Protein 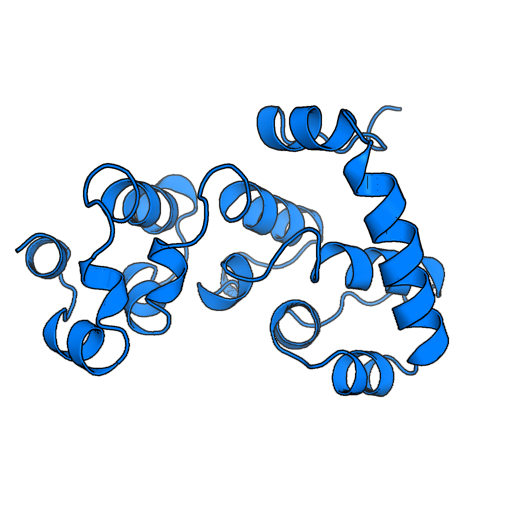AF-A0A7S2WVY7-F1 (afdb_monomer_lite)

Radius of gyration: 17.12 Å; chains: 1; bounding box: 43×33×47 Å

Organism: NCBI:txid1034831

Foldseek 3Di:
DVLVVVVADVVLCCVVPVVLVVDDCVQFVVVQLCCCCPVLNQVVSRVLCSVPVCLSVADVLQFQVLQSLVCVVVPDDSPLDGSQLSSAGCLLFQVLLVVVCVVVVPPDDDDSCLRGPDDLVVNCVVSVHDSVVSVVSSVVSVVVVVPDPQSVVCSVPVDHPVPDD

InterPro domains:
  IPR003690 Transcription termination factor, mitochondrial/chloroplastic [PF02536] (12-123)
  IPR003690 Transcription termination factor, mitochondrial/chloroplastic [SM00733] (11-43)
  IPR003690 Transcription termination factor, mitochondrial/chloroplastic [SM00733] (46-77)
  IPR038538 MTERF superfamily, mitochondrial/chloroplastic [G3DSA:1.25.70.10] (1-140)

pLDDT: mean 89.46, std 14.02, range [26.06, 98.5]

Secondary structure (DSSP, 8-state):
-HHHHTT--HHHHHHH-GGGGGS-IIIIIHHHHHIIIIIS--TTHHHHHHH-GGGGGS-IIIIIHHHHHHHHHTT--GGG--HHHHTS-IIIIIHHHHHHHHHTT--SPPPHHHHHTS-HHHHHHHTT--HHHHHHHHHHHHHHHTT-HHHHHHHHH---GGG--

Sequence (165 aa):
EYFLEKGMQPARMLETHPSAFTLSLEQNIQPTLEYLDEELRLPNAREEVQRNPAILGTNLEYNLRPTARYLLDKGYDLQDLRARHLSASLNARIRPRCEYMEKEGLAHAPTLGSLTTSSDVTFCKTHALNLSDFQEFCSSRGQQLKFSADFDRWVKTGRHPESAP

Structure (mmCIF, N/CA/C/O backbone):
data_AF-A0A7S2WVY7-F1
#
_entry.id   AF-A0A7S2WVY7-F1
#
loop_
_atom_site.group_PDB
_atom_site.id
_atom_site.type_symbol
_atom_site.label_atom_id
_atom_site.label_alt_id
_atom_site.label_comp_id
_atom_site.label_asym_id
_atom_site.label_entity_id
_atom_site.label_seq_id
_atom_site.pdbx_PDB_ins_code
_atom_site.Cartn_x
_atom_site.Cartn_y
_atom_site.Cartn_z
_atom_site.occupancy
_atom_site.B_iso_or_equiv
_atom_site.auth_seq_id
_atom_site.auth_comp_id
_atom_site.auth_asym_id
_atom_site.auth_atom_id
_atom_site.pdbx_PDB_model_num
ATOM 1 N N . GLU A 1 1 ? -14.341 -0.965 21.542 1.00 87.38 1 GLU A N 1
ATOM 2 C CA . GLU A 1 1 ? -15.711 -1.360 21.144 1.00 87.38 1 GLU A CA 1
ATOM 3 C C . GLU A 1 1 ? -15.857 -1.424 19.626 1.00 87.38 1 GLU A C 1
ATOM 5 O O . GLU A 1 1 ? -16.148 -2.502 19.132 1.00 87.38 1 GLU A O 1
ATOM 10 N N . TYR A 1 2 ? -15.483 -0.378 18.881 1.00 95.06 2 TYR A N 1
ATOM 11 C CA . TYR A 1 2 ? -15.557 -0.317 17.408 1.00 95.06 2 TYR A CA 1
ATOM 12 C C . TYR A 1 2 ? -15.205 -1.606 16.624 1.00 95.06 2 TYR A C 1
ATOM 14 O O . TYR A 1 2 ? -15.999 -2.085 15.821 1.00 95.06 2 TYR A O 1
ATOM 22 N N . PHE A 1 3 ? -14.037 -2.225 16.853 1.00 95.31 3 PHE A N 1
ATOM 23 C CA . PHE A 1 3 ? -13.671 -3.459 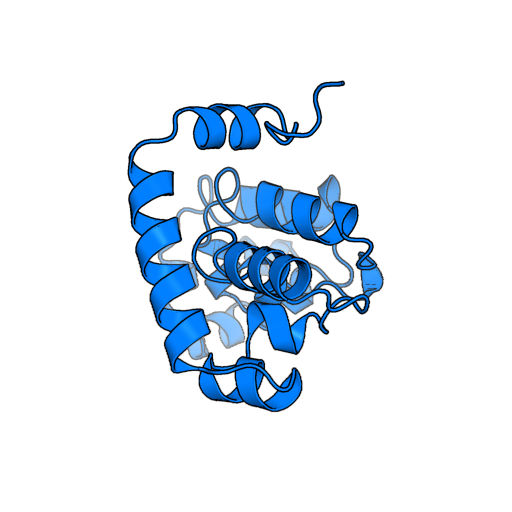16.135 1.00 95.31 3 PHE A CA 1
ATOM 24 C C . PHE A 1 3 ? -14.640 -4.626 16.398 1.00 95.31 3 PHE A C 1
ATOM 26 O O . PHE A 1 3 ? -14.913 -5.400 15.484 1.00 95.31 3 PHE A O 1
ATOM 33 N N . LEU A 1 4 ? -15.183 -4.744 17.616 1.00 95.44 4 LEU A N 1
ATOM 34 C CA . LEU A 1 4 ? -16.183 -5.769 17.942 1.00 95.44 4 LEU A CA 1
ATOM 35 C C . LEU A 1 4 ? -17.491 -5.511 17.191 1.00 95.44 4 LEU A C 1
ATOM 37 O O . LEU A 1 4 ? -18.064 -6.443 16.638 1.00 95.44 4 LEU A O 1
ATOM 41 N N . GLU A 1 5 ? -17.926 -4.251 17.115 1.00 96.31 5 GLU A N 1
ATOM 42 C CA . GLU A 1 5 ? -19.129 -3.845 16.369 1.00 96.31 5 GLU A CA 1
ATOM 43 C C . GLU A 1 5 ? -19.011 -4.162 14.874 1.00 96.31 5 GLU A C 1
ATOM 45 O O . GLU A 1 5 ? -19.985 -4.551 14.233 1.00 96.31 5 GLU A O 1
ATOM 50 N N . LYS A 1 6 ? -17.798 -4.064 14.317 1.00 94.75 6 LYS A N 1
ATOM 51 C CA . LYS A 1 6 ? -17.500 -4.469 12.935 1.00 94.75 6 LYS A CA 1
ATOM 52 C C . LYS A 1 6 ? -17.327 -5.988 12.763 1.00 94.75 6 LYS A C 1
ATOM 54 O O . LYS A 1 6 ? -17.049 -6.442 11.653 1.00 94.75 6 LYS A O 1
ATOM 59 N N . GLY A 1 7 ? -17.522 -6.787 13.814 1.00 94.50 7 GLY A N 1
ATOM 60 C CA . GLY A 1 7 ? -17.418 -8.250 13.772 1.00 94.50 7 GLY A CA 1
ATOM 61 C C . GLY A 1 7 ? -15.980 -8.776 13.735 1.00 94.50 7 GLY A C 1
ATOM 62 O O . GLY A 1 7 ? -15.741 -9.888 13.269 1.00 94.50 7 GLY A O 1
ATOM 63 N N . MET A 1 8 ? -15.008 -7.980 14.185 1.00 95.62 8 MET A N 1
ATOM 64 C CA . MET A 1 8 ? -13.589 -8.347 14.226 1.00 95.62 8 MET A CA 1
ATOM 65 C C . MET A 1 8 ? -13.179 -8.842 15.622 1.00 95.62 8 MET A C 1
ATOM 67 O O . MET A 1 8 ? -13.902 -8.667 16.602 1.00 95.62 8 MET A O 1
ATOM 71 N N . GLN A 1 9 ? -11.991 -9.447 15.725 1.00 94.38 9 GLN A N 1
ATOM 72 C CA . GLN A 1 9 ? -11.434 -10.002 16.964 1.00 94.38 9 GLN A CA 1
ATOM 73 C C . GLN A 1 9 ? -10.277 -9.134 17.505 1.00 94.38 9 GLN A C 1
ATOM 75 O O . GLN A 1 9 ? -9.103 -9.477 17.325 1.00 94.38 9 GLN A O 1
ATOM 80 N N . PRO A 1 10 ? -10.560 -8.011 18.196 1.00 93.56 10 PRO A N 1
ATOM 81 C CA . PRO A 1 10 ? -9.524 -7.078 18.634 1.00 93.56 10 PRO A CA 1
ATOM 82 C C . PRO A 1 10 ? -8.532 -7.662 19.644 1.00 93.56 10 PRO A C 1
ATOM 84 O O . PRO A 1 10 ? -7.391 -7.221 19.657 1.00 93.56 10 PRO A O 1
ATOM 87 N N . ALA A 1 11 ? -8.909 -8.662 20.450 1.00 94.06 11 ALA A N 1
ATOM 88 C CA . ALA A 1 11 ? -7.988 -9.291 21.405 1.00 94.06 11 ALA A CA 1
ATOM 89 C C . ALA A 1 11 ? -6.739 -9.865 20.707 1.00 94.06 11 ALA A C 1
ATOM 91 O O . ALA A 1 11 ? -5.612 -9.546 21.073 1.00 94.06 11 ALA A O 1
ATOM 92 N N . ARG A 1 12 ? -6.933 -10.609 19.611 1.00 90.06 12 ARG A N 1
ATOM 93 C CA . ARG A 1 12 ? -5.840 -11.182 18.811 1.00 90.06 12 ARG A CA 1
ATOM 94 C C . ARG A 1 12 ? -5.012 -10.112 18.090 1.00 90.06 12 ARG A C 1
ATOM 96 O O . ARG A 1 12 ? -3.798 -10.249 17.921 1.00 90.06 12 ARG A O 1
ATOM 103 N N . MET A 1 13 ? -5.664 -9.040 17.643 1.00 94.12 13 MET A N 1
ATOM 104 C CA . MET A 1 13 ? -4.962 -7.901 17.048 1.00 94.12 13 MET A CA 1
ATOM 105 C C . MET A 1 13 ? -4.083 -7.202 18.088 1.00 94.12 13 MET A C 1
ATOM 107 O O . MET A 1 13 ? -2.958 -6.841 17.769 1.00 94.12 13 MET A O 1
ATOM 111 N N . LEU A 1 14 ? -4.562 -7.050 19.324 1.00 93.31 14 LEU A N 1
ATOM 112 C CA . LEU A 1 14 ? -3.825 -6.404 20.410 1.00 93.31 14 LEU A CA 1
ATOM 113 C C . LEU A 1 14 ? -2.582 -7.210 20.811 1.00 93.31 14 LEU A C 1
ATOM 115 O O . LEU A 1 14 ? -1.537 -6.621 21.068 1.00 93.31 14 LEU A O 1
ATOM 119 N N . GLU A 1 15 ? -2.672 -8.542 20.801 1.00 93.12 15 GLU A N 1
ATOM 120 C CA . GLU A 1 15 ? -1.540 -9.438 21.076 1.00 93.12 15 GLU A CA 1
ATOM 121 C C . GLU A 1 15 ? -0.421 -9.330 20.031 1.00 93.12 15 GLU A C 1
ATOM 123 O O . GLU A 1 15 ? 0.758 -9.401 20.368 1.00 93.12 15 GLU A O 1
ATOM 128 N N . THR A 1 16 ? -0.780 -9.173 18.754 1.00 91.75 16 THR A N 1
ATOM 129 C CA . THR A 1 16 ? 0.188 -9.214 17.642 1.00 91.75 16 THR A CA 1
ATOM 130 C C . THR A 1 16 ? 0.639 -7.831 17.178 1.00 91.75 16 THR A C 1
ATOM 132 O O . THR A 1 16 ? 1.759 -7.678 16.697 1.00 91.75 16 THR A O 1
ATOM 135 N N . HIS A 1 17 ? -0.226 -6.825 17.305 1.00 93.50 17 HIS A N 1
ATOM 136 C CA . HIS A 1 17 ? -0.040 -5.468 16.795 1.00 93.50 17 HIS A CA 1
ATOM 137 C C . HIS A 1 17 ? -0.651 -4.436 17.760 1.00 93.50 17 HIS A C 1
ATOM 139 O O . HIS A 1 17 ? -1.587 -3.719 17.393 1.00 93.50 17 HIS A O 1
ATOM 145 N N . PRO A 1 18 ? -0.130 -4.308 18.994 1.00 94.25 18 PRO A N 1
ATOM 146 C CA . PRO A 1 18 ? -0.693 -3.391 19.984 1.00 94.25 18 PRO A CA 1
ATOM 147 C C . PRO A 1 18 ? -0.695 -1.929 19.514 1.00 94.25 18 PRO A C 1
ATOM 149 O O . PRO A 1 18 ? -1.606 -1.173 19.844 1.00 94.25 18 PRO A O 1
ATOM 152 N N . SER A 1 19 ? 0.266 -1.537 18.672 1.00 94.25 19 SER A N 1
ATOM 153 C CA . SER A 1 19 ? 0.336 -0.197 18.078 1.00 94.25 19 SER A CA 1
ATOM 154 C C . SER A 1 19 ? -0.850 0.145 17.170 1.00 94.25 19 SER A C 1
ATOM 156 O O . SER A 1 19 ? -1.149 1.320 16.987 1.00 94.25 19 SER A O 1
ATOM 158 N N . ALA A 1 20 ? -1.583 -0.837 16.637 1.00 93.56 20 ALA A N 1
ATOM 159 C CA . ALA A 1 20 ? -2.795 -0.561 15.863 1.00 93.56 20 ALA A CA 1
ATOM 160 C C . ALA A 1 20 ? -3.894 0.102 16.718 1.00 93.56 20 ALA A C 1
ATOM 162 O O . ALA A 1 20 ? -4.734 0.823 16.185 1.00 93.56 20 ALA A O 1
ATOM 163 N N . PHE A 1 21 ? -3.864 -0.099 18.041 1.00 94.75 21 PHE A N 1
ATOM 164 C CA . PHE A 1 21 ? -4.827 0.469 18.991 1.00 94.75 21 PHE A CA 1
ATOM 165 C C . PHE A 1 21 ? -4.437 1.860 19.497 1.00 94.75 21 PHE A C 1
ATOM 167 O O . PHE A 1 21 ? -5.230 2.497 20.183 1.00 94.75 21 PHE A O 1
ATOM 174 N N . THR A 1 22 ? -3.241 2.347 19.157 1.00 95.94 22 THR A N 1
ATOM 175 C CA . THR A 1 22 ? -2.832 3.730 19.446 1.00 95.94 22 THR A CA 1
ATOM 176 C C . THR A 1 22 ? -3.167 4.683 18.299 1.00 95.94 22 THR A C 1
ATOM 178 O O . THR A 1 22 ? -2.914 5.880 18.405 1.00 95.94 22 THR A O 1
ATOM 181 N N . LEU A 1 23 ? -3.678 4.160 17.181 1.00 96.81 23 LEU A N 1
ATOM 182 C CA . LEU A 1 23 ? -4.080 4.948 16.020 1.00 96.81 23 LEU A CA 1
ATOM 183 C C . LEU A 1 23 ? -5.405 5.668 16.281 1.00 96.81 23 LEU A C 1
ATOM 185 O O . LEU A 1 23 ? -6.252 5.194 17.037 1.00 96.81 23 LEU A O 1
ATOM 189 N N . SER A 1 24 ? -5.601 6.804 15.613 1.00 97.75 24 SER A N 1
ATOM 190 C CA . SER A 1 24 ? -6.849 7.555 15.714 1.00 97.75 24 SER A CA 1
ATOM 191 C C . SER A 1 24 ? -7.995 6.780 15.069 1.00 97.75 24 SER A C 1
ATOM 193 O O . SER A 1 24 ? -7.896 6.335 13.922 1.00 97.75 24 SER A O 1
ATOM 195 N N . LEU A 1 25 ? -9.109 6.646 15.792 1.00 96.81 25 LEU A N 1
ATOM 196 C CA . LEU A 1 25 ? -10.307 6.012 15.254 1.00 96.81 25 LEU A CA 1
ATOM 197 C C . LEU A 1 25 ? -10.814 6.767 14.018 1.00 96.81 25 LEU A C 1
ATOM 199 O O . LEU A 1 25 ? -10.991 6.164 12.964 1.00 96.81 25 LEU A O 1
ATOM 203 N N . GLU A 1 26 ? -10.963 8.084 14.143 1.00 97.50 26 GLU A N 1
ATOM 204 C CA . GLU A 1 26 ? -11.565 8.956 13.128 1.00 97.50 26 GLU A CA 1
ATOM 205 C C . GLU A 1 26 ? -10.624 9.264 11.959 1.00 97.50 26 GLU A C 1
ATOM 207 O O . GLU A 1 26 ? -11.084 9.475 10.843 1.00 97.50 26 GLU A O 1
ATOM 212 N N . GLN A 1 27 ? -9.306 9.297 12.191 1.00 95.19 27 GLN A N 1
ATOM 213 C CA . GLN A 1 27 ? -8.338 9.675 11.150 1.00 95.19 27 GLN A CA 1
ATOM 214 C C . GLN A 1 27 ? -7.664 8.478 10.474 1.00 95.19 27 GLN A C 1
ATOM 216 O O . GLN A 1 27 ? -7.135 8.623 9.374 1.00 95.19 27 GLN A O 1
ATOM 221 N N . ASN A 1 28 ? -7.643 7.308 11.119 1.00 97.50 28 ASN A N 1
ATOM 222 C CA . ASN A 1 28 ? -6.934 6.136 10.610 1.00 97.50 28 ASN A CA 1
ATOM 223 C C . ASN A 1 28 ? -7.858 4.928 10.472 1.00 97.50 28 ASN A C 1
ATOM 225 O O . ASN A 1 28 ? -8.041 4.421 9.366 1.00 97.50 28 ASN A O 1
ATOM 229 N N . ILE A 1 29 ? -8.430 4.456 11.583 1.00 97.62 29 ILE A N 1
ATOM 230 C CA . ILE A 1 29 ? -9.066 3.133 11.640 1.00 97.62 29 ILE A CA 1
ATOM 231 C C . ILE A 1 29 ? -10.348 3.094 10.809 1.00 97.62 29 ILE A C 1
ATOM 233 O O . ILE A 1 29 ? -10.471 2.250 9.920 1.00 97.62 29 ILE A O 1
ATOM 237 N N . GLN A 1 30 ? -11.288 3.997 11.091 1.00 98.00 30 GLN A N 1
ATOM 238 C CA . GLN A 1 30 ? -12.589 4.023 10.431 1.00 98.00 30 GLN A CA 1
ATOM 239 C C . GLN A 1 30 ? -12.465 4.330 8.929 1.00 98.00 30 GLN A C 1
ATOM 241 O O . GLN A 1 30 ? -12.937 3.501 8.149 1.00 98.00 30 GLN A O 1
ATOM 246 N N . PRO A 1 31 ? -11.754 5.392 8.490 1.00 98.06 31 PRO A N 1
ATOM 247 C CA . PRO A 1 31 ? -11.605 5.674 7.061 1.00 98.06 31 PRO A CA 1
ATOM 248 C C . PRO A 1 31 ? -10.930 4.537 6.285 1.00 98.06 31 PRO A C 1
ATOM 250 O O . PRO A 1 31 ? -11.302 4.244 5.152 1.00 98.06 31 PRO A O 1
ATOM 253 N N . THR A 1 32 ? -9.942 3.862 6.887 1.00 98.38 32 THR A N 1
ATOM 254 C CA . THR A 1 32 ? -9.274 2.727 6.232 1.00 98.38 32 THR A CA 1
ATOM 255 C C . THR A 1 32 ? -10.223 1.543 6.075 1.00 98.38 32 THR A C 1
ATOM 257 O O . THR A 1 32 ? -10.228 0.906 5.025 1.00 98.38 32 THR A O 1
ATOM 260 N N . LEU A 1 33 ? -11.031 1.235 7.093 1.00 98.00 33 LEU A N 1
ATOM 261 C CA . LEU A 1 33 ? -11.998 0.140 7.011 1.00 98.00 33 LEU A CA 1
ATOM 262 C C . LEU A 1 33 ? -13.121 0.433 6.015 1.00 98.00 33 LEU A C 1
ATOM 264 O O . LEU A 1 33 ? -13.434 -0.444 5.217 1.00 98.00 33 LEU A O 1
ATOM 268 N N . GLU A 1 34 ? -13.674 1.646 6.020 1.00 98.19 34 GLU A N 1
ATOM 269 C CA . GLU A 1 34 ? -14.688 2.081 5.048 1.00 98.19 34 GLU A CA 1
ATOM 270 C C . GLU A 1 34 ? -14.149 1.996 3.617 1.00 98.19 34 GLU A C 1
ATOM 272 O O . GLU A 1 34 ? -14.782 1.399 2.745 1.00 98.19 34 GLU A O 1
ATOM 277 N N . TYR A 1 35 ? -12.924 2.476 3.386 1.00 98.50 35 TYR A N 1
ATOM 278 C CA . TYR A 1 35 ? -12.286 2.349 2.082 1.00 98.50 35 TYR A CA 1
ATOM 279 C C . TYR A 1 35 ? -12.135 0.886 1.645 1.00 98.50 35 TYR A C 1
ATOM 281 O O . TYR A 1 35 ? -12.475 0.542 0.514 1.00 98.50 35 TYR A O 1
ATOM 289 N N . LEU A 1 36 ? -11.611 0.011 2.509 1.00 98.44 36 LEU A N 1
ATOM 290 C CA . LEU A 1 36 ? -11.361 -1.384 2.139 1.00 98.44 36 LEU A CA 1
ATOM 291 C C . LEU A 1 36 ? -12.659 -2.177 1.934 1.00 98.44 36 LEU A C 1
ATOM 293 O O . LEU A 1 36 ? -12.710 -2.991 1.016 1.00 98.44 36 LEU A O 1
ATOM 297 N N . ASP A 1 37 ? -13.678 -1.957 2.766 1.00 97.00 37 ASP A N 1
ATOM 298 C CA . ASP A 1 37 ? -14.925 -2.738 2.777 1.00 97.00 37 ASP A CA 1
ATOM 299 C C . ASP A 1 37 ? -15.941 -2.213 1.747 1.00 97.00 37 ASP A C 1
ATOM 301 O O . ASP A 1 37 ? -16.538 -2.986 0.997 1.00 97.00 37 ASP A O 1
ATOM 305 N N . GLU A 1 38 ? -16.109 -0.893 1.648 1.00 96.81 38 GLU A N 1
ATOM 306 C CA . GLU A 1 38 ? -17.216 -0.284 0.899 1.00 96.81 38 GLU A CA 1
ATOM 307 C C . GLU A 1 38 ? -16.781 0.259 -0.465 1.00 96.81 38 GLU A C 1
ATOM 309 O O . GLU A 1 38 ? -17.454 0.016 -1.475 1.00 96.81 38 GLU A O 1
ATOM 314 N N . GLU A 1 39 ? -15.652 0.972 -0.506 1.00 97.50 39 GLU A N 1
ATOM 315 C CA . GLU A 1 39 ? -15.182 1.648 -1.719 1.00 97.50 39 GLU A CA 1
ATOM 316 C C . GLU A 1 39 ? -14.381 0.718 -2.635 1.00 97.50 39 GLU A C 1
ATOM 318 O O . GLU A 1 39 ? -14.723 0.544 -3.805 1.00 97.50 39 GLU A O 1
ATOM 323 N N . LEU A 1 40 ? -13.314 0.108 -2.111 1.00 97.88 40 LEU A N 1
ATOM 324 C CA . LEU A 1 40 ? -12.483 -0.850 -2.839 1.00 97.88 40 LEU A CA 1
ATOM 325 C C . LEU A 1 40 ? -13.158 -2.219 -2.932 1.00 97.88 40 LEU A C 1
ATOM 327 O O . LEU A 1 40 ? -12.915 -2.948 -3.892 1.00 97.88 40 LEU A O 1
ATOM 331 N N . ARG A 1 41 ? -13.993 -2.564 -1.940 1.00 97.94 41 ARG A N 1
ATOM 332 C CA . ARG A 1 41 ? -14.632 -3.882 -1.795 1.00 97.94 41 ARG A CA 1
ATOM 333 C C . ARG A 1 41 ? -13.614 -5.017 -1.841 1.00 97.94 41 ARG A C 1
ATOM 335 O O . ARG A 1 41 ? -13.779 -6.002 -2.564 1.00 97.94 41 ARG A O 1
ATOM 342 N N . LEU A 1 42 ? -12.533 -4.855 -1.081 1.00 98.38 42 LEU A N 1
ATOM 343 C CA . LEU A 1 42 ? -11.494 -5.863 -0.949 1.00 98.38 42 LEU A CA 1
ATOM 344 C C . LEU A 1 42 ? -12.116 -7.155 -0.384 1.00 98.38 42 LEU A C 1
ATOM 346 O O . LEU A 1 42 ? -12.749 -7.114 0.675 1.00 98.38 42 LEU A O 1
ATOM 350 N N . PRO A 1 43 ? -11.928 -8.316 -1.032 1.00 97.44 43 PRO A N 1
ATOM 351 C CA . PRO A 1 43 ? -12.476 -9.567 -0.527 1.00 97.44 43 PRO A CA 1
ATOM 352 C C . PRO A 1 43 ? -11.963 -9.883 0.876 1.00 97.44 43 PRO A C 1
ATOM 354 O O . PRO A 1 43 ? -10.754 -9.898 1.116 1.00 97.44 43 PRO A O 1
ATOM 357 N N . ASN A 1 44 ? -12.884 -10.192 1.792 1.00 96.31 44 ASN A N 1
ATOM 358 C CA . ASN A 1 44 ? -12.573 -10.466 3.197 1.00 96.31 44 ASN A CA 1
ATOM 359 C C . ASN A 1 44 ? -11.794 -9.310 3.862 1.00 96.31 44 ASN A C 1
ATOM 361 O O . ASN A 1 44 ? -10.831 -9.543 4.596 1.00 96.31 44 ASN A O 1
ATOM 365 N N . ALA A 1 45 ? -12.162 -8.053 3.567 1.00 97.44 45 ALA A N 1
ATOM 366 C CA . ALA A 1 45 ? -11.453 -6.855 4.028 1.00 97.44 45 ALA A CA 1
ATOM 367 C C . ALA A 1 45 ? -11.156 -6.875 5.537 1.00 97.44 45 ALA A C 1
ATOM 369 O O . ALA A 1 45 ? -10.044 -6.572 5.971 1.00 97.44 45 ALA A O 1
ATOM 370 N N . ARG A 1 46 ? -12.132 -7.285 6.349 1.00 96.56 46 ARG A N 1
ATOM 371 C CA . ARG A 1 46 ? -12.021 -7.314 7.814 1.00 96.56 46 ARG A CA 1
ATOM 372 C C . ARG A 1 46 ? -11.072 -8.408 8.293 1.00 96.56 46 ARG A C 1
ATOM 374 O O . ARG A 1 46 ? -10.304 -8.197 9.234 1.00 96.56 46 ARG A O 1
ATOM 381 N N . GLU A 1 47 ? -11.090 -9.577 7.666 1.00 96.94 47 GLU A N 1
ATOM 382 C CA . GLU A 1 47 ? -10.131 -10.651 7.921 1.00 96.94 47 GLU A CA 1
ATOM 383 C C . GLU A 1 47 ? -8.721 -10.239 7.487 1.00 96.94 47 GLU A C 1
ATOM 385 O O . GLU A 1 47 ? -7.753 -10.512 8.194 1.00 96.94 47 GLU A O 1
ATOM 390 N N . GLU A 1 48 ? -8.595 -9.545 6.357 1.00 97.00 48 GLU A N 1
ATOM 391 C CA . GLU A 1 48 ? -7.322 -9.029 5.854 1.00 97.00 48 GLU A CA 1
ATOM 392 C C . GLU A 1 48 ? -6.711 -7.978 6.787 1.00 97.00 48 GLU A C 1
ATOM 394 O O . GLU A 1 48 ? -5.514 -8.043 7.079 1.00 97.00 48 GLU A O 1
ATOM 399 N N . VAL A 1 49 ? -7.522 -7.071 7.339 1.00 97.44 49 VAL A N 1
ATOM 400 C CA . VAL A 1 49 ? -7.075 -6.127 8.376 1.00 97.44 49 VAL A CA 1
ATOM 401 C C . VAL A 1 49 ? -6.630 -6.867 9.637 1.00 97.44 49 VAL A C 1
ATOM 403 O O . VAL A 1 49 ? -5.612 -6.512 10.220 1.00 97.44 49 VAL A O 1
ATOM 406 N N . GLN A 1 50 ? -7.324 -7.931 10.050 1.00 96.12 50 GLN A N 1
ATOM 407 C CA . GLN A 1 50 ? -6.902 -8.733 11.208 1.00 96.12 50 GLN A CA 1
ATOM 408 C C . GLN A 1 50 ? -5.593 -9.494 10.958 1.00 96.12 50 GLN A C 1
ATOM 410 O O . GLN A 1 50 ? -4.803 -9.671 11.885 1.00 96.12 50 GLN A O 1
ATOM 415 N N . ARG A 1 51 ? -5.342 -9.940 9.719 1.00 94.94 51 ARG A N 1
ATOM 416 C CA . ARG A 1 51 ? -4.078 -10.589 9.323 1.00 94.94 51 ARG A CA 1
ATOM 417 C C . ARG A 1 51 ? -2.920 -9.601 9.205 1.00 94.94 51 ARG A C 1
ATOM 419 O O . ARG A 1 51 ? -1.781 -9.991 9.448 1.00 94.94 51 ARG A O 1
ATOM 426 N N . ASN A 1 52 ? -3.197 -8.355 8.825 1.00 94.81 52 ASN A N 1
ATOM 427 C CA . ASN A 1 52 ? -2.199 -7.297 8.690 1.00 94.81 52 ASN A CA 1
ATOM 428 C C . ASN A 1 52 ? -2.691 -5.960 9.285 1.00 94.81 52 ASN A C 1
ATOM 430 O O . ASN A 1 52 ? -2.961 -5.022 8.528 1.00 94.81 52 ASN A O 1
ATOM 434 N N . PRO A 1 53 ? -2.766 -5.819 10.625 1.00 96.19 53 PRO A N 1
ATOM 435 C CA . PRO A 1 53 ? -3.260 -4.596 11.266 1.00 96.19 53 PRO A CA 1
ATOM 436 C C . PRO A 1 53 ? -2.444 -3.340 10.938 1.00 96.19 53 PRO A C 1
ATOM 438 O O . PRO A 1 53 ? -2.959 -2.229 11.035 1.00 96.19 53 PRO A O 1
ATOM 441 N N . ALA A 1 54 ? -1.192 -3.497 10.491 1.00 93.38 54 ALA A N 1
ATOM 442 C CA . ALA A 1 54 ? -0.341 -2.391 10.054 1.00 93.38 54 ALA A CA 1
ATOM 443 C C . ALA A 1 54 ? -0.944 -1.571 8.895 1.00 93.38 54 ALA A C 1
ATOM 445 O O . ALA A 1 54 ? -0.589 -0.402 8.724 1.00 93.38 54 ALA A O 1
ATOM 446 N N . ILE A 1 55 ? -1.888 -2.135 8.127 1.00 97.25 55 ILE A N 1
ATOM 447 C CA . ILE A 1 55 ? -2.603 -1.384 7.088 1.00 97.25 55 ILE A CA 1
ATOM 448 C C . ILE A 1 55 ? -3.342 -0.163 7.648 1.00 97.25 55 ILE A C 1
ATOM 450 O O . ILE A 1 55 ? -3.396 0.858 6.974 1.00 97.25 55 ILE A O 1
ATOM 454 N N . LEU A 1 56 ? -3.820 -0.224 8.895 1.00 97.50 56 LEU A N 1
ATOM 455 C CA . LEU A 1 56 ? -4.543 0.874 9.545 1.00 97.50 56 LEU A CA 1
ATOM 456 C C . LEU A 1 56 ? -3.660 2.109 9.766 1.00 97.50 56 LEU A C 1
ATOM 458 O O . LEU A 1 56 ? -4.159 3.226 9.807 1.00 97.50 56 LEU A O 1
ATOM 462 N N . GLY A 1 57 ? -2.344 1.921 9.898 1.00 95.94 57 GLY A N 1
ATOM 463 C CA . GLY A 1 57 ? -1.377 3.018 9.992 1.00 95.94 57 GLY A CA 1
ATOM 464 C C . GLY A 1 57 ? -0.870 3.501 8.631 1.00 95.94 57 GLY A C 1
ATOM 465 O O . GLY A 1 57 ? -0.077 4.439 8.567 1.00 95.94 57 GLY A O 1
ATOM 466 N N . THR A 1 58 ? -1.281 2.856 7.535 1.00 95.75 58 THR A N 1
ATOM 467 C CA . THR A 1 58 ? -0.856 3.233 6.186 1.00 95.75 58 THR A CA 1
ATOM 468 C C . THR A 1 58 ? -1.683 4.419 5.703 1.00 95.75 58 THR A C 1
ATOM 470 O O . THR A 1 58 ? -2.900 4.438 5.848 1.00 95.75 58 THR A O 1
ATOM 473 N N . ASN A 1 59 ? -1.031 5.417 5.104 1.00 94.69 59 ASN A N 1
ATOM 474 C CA . ASN A 1 59 ? -1.737 6.601 4.631 1.00 94.69 59 ASN A CA 1
ATOM 475 C C . ASN A 1 59 ? -2.736 6.243 3.515 1.00 94.69 59 ASN A C 1
ATOM 477 O O . ASN A 1 59 ? -2.346 5.713 2.469 1.00 94.69 59 ASN A O 1
ATOM 481 N N . LEU A 1 60 ? -4.010 6.559 3.746 1.00 94.69 60 LEU A N 1
ATOM 482 C CA . LEU A 1 60 ? -5.107 6.234 2.842 1.00 94.69 60 LEU A CA 1
ATOM 483 C C . LEU A 1 60 ? -4.950 6.910 1.472 1.00 94.69 60 LEU A C 1
ATOM 485 O O . LEU A 1 60 ? -4.933 6.233 0.443 1.00 94.69 60 LEU A O 1
ATOM 489 N N . GLU A 1 61 ? -4.764 8.228 1.471 1.00 90.25 61 GLU A N 1
ATOM 490 C CA . GLU A 1 61 ? -4.747 9.053 0.258 1.00 90.25 61 GLU A CA 1
ATOM 491 C C . GLU A 1 61 ? -3.414 8.984 -0.490 1.00 90.25 61 GLU A C 1
ATOM 493 O O . GLU A 1 61 ? -3.387 8.988 -1.716 1.00 90.25 61 GLU A O 1
ATOM 498 N N . TYR A 1 62 ? -2.297 8.869 0.230 1.00 87.12 62 TYR A N 1
ATOM 499 C CA . TYR A 1 62 ? -0.958 8.897 -0.365 1.00 87.12 62 TYR A CA 1
ATOM 500 C C . TYR A 1 62 ? -0.356 7.510 -0.615 1.00 87.12 62 TYR A C 1
ATOM 502 O O . TYR A 1 62 ? 0.667 7.420 -1.297 1.00 87.12 62 TYR A O 1
ATOM 510 N N . ASN A 1 63 ? -0.950 6.428 -0.092 1.00 93.12 63 ASN A N 1
ATOM 511 C CA . ASN A 1 63 ? -0.451 5.072 -0.345 1.00 93.12 63 ASN A CA 1
ATOM 512 C C . ASN A 1 63 ? -1.544 4.052 -0.674 1.00 93.12 63 ASN A C 1
ATOM 514 O O . ASN A 1 63 ? -1.439 3.428 -1.726 1.00 93.12 63 ASN A O 1
ATOM 518 N N . LEU A 1 64 ? -2.587 3.873 0.143 1.00 96.44 64 LEU A N 1
ATOM 519 C CA . LEU A 1 64 ? -3.566 2.795 -0.087 1.00 96.44 64 LEU A CA 1
ATOM 520 C C . LEU A 1 64 ? -4.346 2.960 -1.398 1.00 96.44 64 LEU A C 1
ATOM 522 O O . LEU A 1 64 ? -4.251 2.085 -2.264 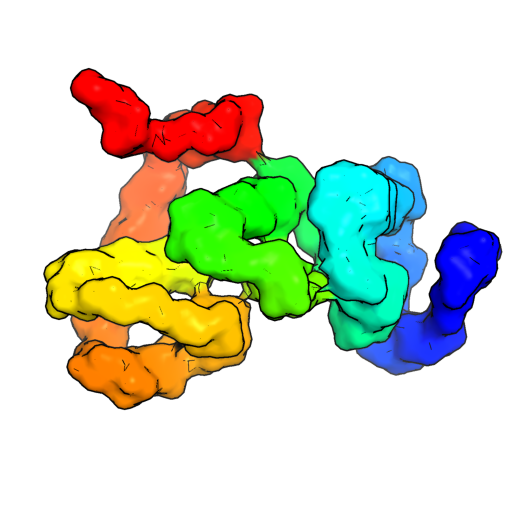1.00 96.44 64 LEU A O 1
ATOM 526 N N . ARG A 1 65 ? -5.058 4.084 -1.577 1.00 95.44 65 ARG A N 1
ATOM 527 C CA . ARG A 1 65 ? -5.827 4.349 -2.808 1.00 95.44 65 ARG A CA 1
ATOM 528 C C . ARG A 1 65 ? -4.941 4.339 -4.053 1.00 95.44 65 ARG A C 1
ATOM 530 O O . ARG A 1 65 ? -5.288 3.643 -5.012 1.00 95.44 65 ARG A O 1
ATOM 537 N N . PRO A 1 66 ? -3.784 5.031 -4.060 1.00 93.19 66 PRO A N 1
ATOM 538 C CA . PRO A 1 66 ? -2.930 5.033 -5.235 1.00 93.19 66 PRO A CA 1
ATOM 539 C C . PRO A 1 66 ? -2.334 3.648 -5.533 1.00 93.19 66 PRO A C 1
ATOM 541 O O . PRO A 1 66 ? -2.217 3.279 -6.699 1.00 93.19 66 PRO A O 1
ATOM 544 N N . THR A 1 67 ? -2.010 2.846 -4.511 1.00 95.38 67 THR A N 1
ATOM 545 C CA . THR A 1 67 ? -1.487 1.481 -4.707 1.00 95.38 67 THR A CA 1
ATOM 546 C C . THR A 1 67 ? -2.533 0.557 -5.309 1.00 95.38 67 THR A C 1
ATOM 548 O O . THR A 1 67 ? -2.232 -0.137 -6.279 1.00 95.38 67 THR A O 1
ATOM 551 N N . ALA A 1 68 ? -3.756 0.559 -4.772 1.00 97.19 68 ALA A N 1
ATOM 552 C CA . ALA A 1 68 ? -4.844 -0.254 -5.306 1.00 97.19 68 ALA A CA 1
ATOM 553 C C . ALA A 1 68 ? -5.099 0.087 -6.777 1.00 97.19 68 ALA A C 1
ATOM 555 O O . ALA A 1 68 ? -5.079 -0.801 -7.624 1.00 97.19 68 ALA A O 1
ATOM 556 N N . ARG A 1 69 ? -5.230 1.381 -7.093 1.00 95.19 69 ARG A N 1
ATOM 557 C CA . ARG A 1 69 ? -5.417 1.843 -8.471 1.00 95.19 69 ARG A CA 1
ATOM 558 C C . ARG A 1 69 ? -4.276 1.412 -9.386 1.00 95.19 69 ARG A C 1
ATOM 560 O O . ARG A 1 69 ? -4.535 0.834 -10.429 1.00 95.19 69 ARG A O 1
ATOM 567 N N . TYR A 1 70 ? -3.028 1.633 -8.975 1.00 93.62 70 TYR A N 1
ATOM 568 C CA . TYR A 1 70 ? -1.866 1.258 -9.779 1.00 93.62 70 TYR A CA 1
ATOM 569 C C . TYR A 1 70 ? -1.826 -0.246 -10.085 1.00 93.62 70 TYR A C 1
ATOM 571 O O . TYR A 1 70 ? -1.538 -0.633 -11.213 1.00 93.62 70 TYR A O 1
ATOM 579 N N . LEU A 1 71 ? -2.120 -1.102 -9.101 1.00 95.44 71 LEU A N 1
ATOM 580 C CA . LEU A 1 71 ? -2.136 -2.551 -9.308 1.00 95.44 71 LEU A CA 1
ATOM 581 C C . LEU A 1 71 ? -3.287 -2.976 -10.236 1.00 95.44 71 LEU A C 1
ATOM 583 O O . LEU A 1 71 ? -3.067 -3.770 -11.148 1.00 95.44 71 LEU A O 1
ATOM 587 N N . LEU A 1 72 ? -4.485 -2.418 -10.065 1.00 95.62 72 LEU A N 1
ATOM 588 C CA . LEU A 1 72 ? -5.612 -2.707 -10.960 1.00 95.62 72 LEU A CA 1
ATOM 589 C C . LEU A 1 72 ? -5.330 -2.230 -12.397 1.00 95.62 72 LEU A C 1
ATOM 591 O O . LEU A 1 72 ? -5.558 -2.979 -13.343 1.00 95.62 72 LEU A O 1
ATOM 595 N N . ASP A 1 73 ? -4.742 -1.040 -12.565 1.00 93.19 73 ASP A N 1
ATOM 596 C CA . ASP A 1 73 ? -4.348 -0.492 -13.873 1.00 93.19 73 ASP A CA 1
ATOM 597 C C . ASP A 1 73 ? -3.247 -1.340 -14.550 1.00 93.19 73 ASP A C 1
ATOM 599 O O . ASP A 1 73 ? -3.184 -1.415 -15.777 1.00 93.19 73 ASP A O 1
ATOM 603 N N . LYS A 1 74 ? -2.392 -2.020 -13.768 1.00 91.25 74 LYS A N 1
ATOM 604 C CA . LYS A 1 74 ? -1.406 -3.001 -14.267 1.00 91.25 74 LYS A CA 1
ATOM 605 C C . LYS A 1 74 ? -2.011 -4.374 -14.591 1.00 91.25 74 LYS A C 1
ATOM 607 O O . LYS A 1 74 ? -1.285 -5.251 -15.055 1.00 91.25 74 LYS A O 1
ATOM 612 N N . GLY A 1 75 ? -3.313 -4.562 -14.374 1.00 94.12 75 GLY A N 1
ATOM 613 C CA . GLY A 1 75 ? -4.040 -5.782 -14.723 1.00 94.12 75 GLY A CA 1
ATOM 614 C C . GLY A 1 75 ? -4.065 -6.858 -13.637 1.00 94.12 75 GLY A C 1
ATOM 615 O O . GLY A 1 75 ? -4.421 -7.995 -13.938 1.00 94.12 75 GLY A O 1
ATOM 616 N N . TYR A 1 76 ? -3.699 -6.541 -12.388 1.00 95.88 76 TYR A N 1
ATOM 617 C CA . TYR A 1 76 ? -3.925 -7.467 -11.272 1.00 95.88 76 TYR A CA 1
ATOM 618 C C . TYR A 1 76 ? -5.412 -7.521 -10.915 1.00 95.88 76 TYR A C 1
ATOM 620 O O . TYR A 1 76 ? -6.083 -6.491 -10.885 1.00 95.88 76 TYR A O 1
ATOM 628 N N . ASP A 1 77 ? -5.918 -8.711 -10.593 1.00 96.75 77 ASP A N 1
ATOM 629 C CA . ASP A 1 77 ? -7.304 -8.880 -10.161 1.00 96.75 77 ASP A CA 1
ATOM 630 C C . ASP A 1 77 ? -7.477 -8.418 -8.705 1.00 96.75 77 ASP A C 1
ATOM 632 O O . ASP A 1 77 ? -6.676 -8.748 -7.822 1.00 96.75 77 ASP A O 1
ATOM 636 N N . LEU A 1 78 ? -8.564 -7.691 -8.435 1.00 97.38 78 LEU A N 1
ATOM 637 C CA . LEU A 1 78 ? -9.001 -7.339 -7.085 1.00 97.38 78 LEU A CA 1
ATOM 638 C C . LEU A 1 78 ? -9.124 -8.581 -6.183 1.00 97.38 78 LEU A C 1
ATOM 640 O O . LEU A 1 78 ? -8.827 -8.496 -4.990 1.00 97.38 78 LEU A O 1
ATOM 644 N N . GLN A 1 79 ? -9.504 -9.733 -6.746 1.00 96.94 79 GLN A N 1
ATOM 645 C CA . GLN A 1 79 ? -9.632 -11.003 -6.021 1.00 96.94 79 GLN A CA 1
ATOM 646 C C . GLN A 1 79 ? -8.305 -11.529 -5.458 1.00 96.94 79 GLN A C 1
ATOM 648 O O . GLN A 1 79 ? -8.289 -12.232 -4.440 1.00 96.94 79 GLN A O 1
ATOM 653 N N . ASP A 1 80 ? -7.181 -11.138 -6.057 1.00 96.31 80 ASP A N 1
ATOM 654 C CA . ASP A 1 80 ? -5.838 -11.533 -5.626 1.00 96.31 80 ASP A CA 1
ATOM 655 C C . ASP A 1 80 ? -5.192 -10.508 -4.685 1.00 96.31 80 ASP A C 1
ATOM 657 O O . ASP A 1 80 ? -4.178 -10.786 -4.025 1.00 96.31 80 ASP A O 1
ATOM 661 N N . LEU A 1 81 ? -5.784 -9.316 -4.572 1.00 97.25 81 LEU A N 1
ATOM 662 C CA . LEU A 1 81 ? -5.303 -8.291 -3.661 1.00 97.25 81 LEU A CA 1
ATOM 663 C C . LEU A 1 81 ? -5.538 -8.697 -2.202 1.00 97.25 81 LEU A C 1
ATOM 665 O O . LEU A 1 81 ? -6.495 -9.373 -1.832 1.00 97.25 81 LEU A O 1
ATOM 669 N N . ARG A 1 82 ? -4.595 -8.299 -1.353 1.00 97.00 82 ARG A N 1
ATOM 670 C CA . ARG A 1 82 ? -4.560 -8.571 0.087 1.00 97.00 82 ARG A CA 1
ATOM 671 C C . ARG A 1 82 ? -4.115 -7.297 0.782 1.00 97.00 82 ARG A C 1
ATOM 673 O O . ARG A 1 82 ? -3.381 -6.510 0.172 1.00 97.00 82 ARG A O 1
ATOM 680 N N . ALA A 1 83 ? -4.462 -7.112 2.055 1.00 96.31 83 ALA A N 1
ATOM 681 C CA . ALA A 1 83 ? -4.107 -5.885 2.781 1.00 96.31 83 ALA A CA 1
ATOM 682 C C . ALA A 1 83 ? -2.593 -5.607 2.723 1.00 96.31 83 ALA A C 1
ATOM 684 O O . ALA A 1 83 ? -2.153 -4.493 2.451 1.00 96.31 83 ALA A O 1
ATOM 685 N N . ARG A 1 84 ? -1.774 -6.654 2.865 1.00 95.38 84 ARG A N 1
ATOM 686 C CA . ARG A 1 84 ? -0.307 -6.551 2.790 1.00 95.38 84 ARG A CA 1
ATOM 687 C C . ARG A 1 84 ? 0.227 -6.027 1.450 1.00 95.38 84 ARG A C 1
ATOM 689 O O . ARG A 1 84 ? 1.320 -5.470 1.418 1.00 95.38 84 ARG A O 1
ATOM 696 N N . HIS A 1 85 ? -0.496 -6.239 0.346 1.00 97.06 85 HIS A N 1
ATOM 697 C CA . HIS A 1 85 ? -0.087 -5.741 -0.969 1.00 97.06 85 HIS A CA 1
ATOM 698 C C . HIS A 1 85 ? -0.284 -4.221 -1.042 1.00 97.06 85 HIS A C 1
ATOM 700 O O . HIS A 1 85 ? 0.572 -3.521 -1.572 1.00 97.06 85 HIS A O 1
ATOM 706 N N . LEU A 1 86 ? -1.361 -3.718 -0.433 1.00 97.19 86 LEU A N 1
ATOM 707 C CA . LEU A 1 86 ? -1.694 -2.292 -0.376 1.00 97.19 86 LEU A CA 1
ATOM 708 C C . LEU A 1 86 ? -0.848 -1.525 0.651 1.00 97.19 86 LEU A C 1
ATOM 710 O O . LEU A 1 86 ? -0.584 -0.341 0.466 1.00 97.19 86 LEU A O 1
ATOM 714 N N . SER A 1 87 ? -0.390 -2.192 1.716 1.00 95.88 87 SER A N 1
ATOM 715 C CA . SER A 1 87 ? 0.522 -1.603 2.710 1.00 95.88 87 SER A CA 1
ATOM 716 C C . SER A 1 87 ? 1.950 -1.398 2.198 1.00 95.88 87 SER A C 1
ATOM 718 O O . SER A 1 87 ? 2.720 -0.663 2.815 1.00 95.88 87 SER A O 1
ATOM 720 N N . ALA A 1 88 ? 2.345 -2.054 1.104 1.00 95.19 88 ALA A N 1
ATOM 721 C CA . ALA A 1 88 ? 3.666 -1.843 0.531 1.00 95.19 88 ALA A CA 1
ATOM 722 C C . ALA A 1 88 ? 3.782 -0.424 -0.044 1.00 95.19 88 ALA A C 1
ATOM 724 O O . ALA A 1 88 ? 2.830 0.119 -0.602 1.00 95.19 88 ALA A O 1
ATOM 725 N N . SER A 1 89 ? 4.968 0.180 0.083 1.00 93.06 89 SER A N 1
ATOM 726 C CA . SER A 1 89 ? 5.203 1.511 -0.476 1.00 93.06 89 SER A CA 1
ATOM 727 C C . SER A 1 89 ? 5.087 1.469 -1.994 1.00 93.06 89 SER A C 1
ATOM 729 O O . SER A 1 89 ? 5.886 0.809 -2.671 1.00 93.06 89 SER A O 1
ATOM 731 N N . LEU A 1 90 ? 4.142 2.231 -2.536 1.00 91.69 90 LEU A N 1
ATOM 732 C CA . LEU A 1 90 ? 3.996 2.340 -3.980 1.00 91.69 90 LEU A CA 1
ATOM 733 C C . LEU A 1 90 ? 5.285 2.849 -4.635 1.00 91.69 90 LEU A C 1
ATOM 735 O O . LEU A 1 90 ? 5.788 2.258 -5.589 1.00 91.69 90 LEU A O 1
ATOM 739 N N . ASN A 1 91 ? 5.838 3.938 -4.100 1.00 88.00 91 ASN A N 1
ATOM 740 C CA . ASN A 1 91 ? 6.946 4.648 -4.730 1.00 88.00 91 ASN A CA 1
ATOM 741 C C . ASN A 1 91 ? 8.310 4.045 -4.431 1.00 88.00 91 ASN A C 1
ATOM 743 O O . ASN A 1 91 ? 9.173 4.090 -5.301 1.00 88.00 91 ASN A O 1
ATOM 747 N N . ALA A 1 92 ? 8.529 3.517 -3.228 1.00 89.50 92 ALA A N 1
ATOM 748 C CA . ALA A 1 92 ? 9.834 2.974 -2.862 1.00 89.50 92 ALA A CA 1
ATOM 749 C C . ALA A 1 92 ? 9.992 1.500 -3.251 1.00 89.50 92 ALA A C 1
ATOM 751 O O . ALA A 1 92 ? 11.102 0.981 -3.195 1.00 89.50 92 ALA A O 1
ATOM 752 N N . ARG A 1 93 ? 8.902 0.808 -3.615 1.00 93.81 93 ARG A N 1
ATOM 753 C CA . ARG A 1 93 ? 8.936 -0.639 -3.846 1.00 93.81 93 ARG A CA 1
ATOM 754 C C . ARG A 1 93 ? 8.205 -1.080 -5.103 1.00 93.81 93 ARG A C 1
ATOM 756 O O . ARG A 1 93 ? 8.847 -1.620 -5.996 1.00 93.81 93 ARG A O 1
ATOM 763 N N . ILE A 1 94 ? 6.893 -0.861 -5.186 1.00 94.69 94 ILE A N 1
ATOM 764 C CA . ILE A 1 94 ? 6.077 -1.441 -6.266 1.00 94.69 94 ILE A CA 1
ATOM 765 C C . ILE A 1 94 ? 6.468 -0.847 -7.624 1.00 94.69 94 ILE A C 1
ATOM 767 O O . ILE A 1 94 ? 6.846 -1.580 -8.532 1.00 94.69 94 ILE A O 1
ATOM 771 N N . ARG A 1 95 ? 6.440 0.483 -7.749 1.00 92.31 95 ARG A N 1
ATOM 772 C CA . ARG A 1 95 ? 6.738 1.166 -9.012 1.00 92.31 95 ARG A CA 1
ATOM 773 C C . ARG A 1 95 ? 8.165 0.951 -9.524 1.00 92.31 95 ARG A C 1
ATOM 775 O O . ARG A 1 95 ? 8.274 0.585 -10.688 1.00 92.31 95 ARG A O 1
ATOM 782 N N . PRO A 1 96 ? 9.243 1.119 -8.721 1.00 93.44 96 PRO A N 1
ATOM 783 C CA . PRO A 1 96 ? 10.593 0.856 -9.213 1.00 93.44 96 PRO A CA 1
ATOM 784 C C . PRO A 1 96 ? 10.738 -0.549 -9.797 1.00 93.44 96 PRO A C 1
ATOM 786 O O . PRO A 1 96 ? 11.421 -0.725 -10.796 1.00 93.44 96 PRO A O 1
ATOM 789 N N . ARG A 1 97 ? 10.080 -1.549 -9.198 1.00 95.81 97 ARG A N 1
ATOM 790 C CA . ARG A 1 97 ? 10.119 -2.930 -9.687 1.00 95.81 97 ARG A CA 1
ATOM 791 C C . ARG A 1 97 ? 9.414 -3.079 -11.030 1.00 95.81 97 ARG A C 1
ATOM 793 O O . ARG A 1 97 ? 10.001 -3.657 -11.936 1.00 95.81 97 ARG A O 1
ATOM 800 N N . CYS A 1 98 ? 8.205 -2.537 -11.177 1.00 93.44 98 CYS A N 1
ATOM 801 C CA . CYS A 1 98 ? 7.492 -2.570 -12.456 1.00 93.44 98 CYS A CA 1
ATOM 802 C C . CYS A 1 98 ? 8.258 -1.822 -13.557 1.00 93.44 98 CYS A C 1
ATOM 804 O O . CYS A 1 98 ? 8.513 -2.386 -14.613 1.00 93.44 98 CYS A O 1
ATOM 806 N N . GLU A 1 99 ? 8.672 -0.582 -13.287 1.00 92.31 99 GLU A N 1
ATOM 807 C CA . GLU A 1 99 ? 9.368 0.274 -14.257 1.00 92.31 99 GLU A CA 1
ATOM 808 C C . GLU A 1 99 ? 10.719 -0.327 -14.675 1.00 92.31 99 GLU A C 1
ATOM 810 O O . GLU A 1 99 ? 11.089 -0.281 -15.846 1.00 92.31 99 GLU A O 1
ATOM 815 N N . TYR A 1 100 ? 11.454 -0.941 -13.740 1.00 95.31 100 TYR A N 1
ATOM 816 C CA . TYR A 1 100 ? 12.710 -1.607 -14.073 1.00 95.31 100 TYR A CA 1
ATOM 817 C C . TYR A 1 100 ? 12.488 -2.879 -14.899 1.00 95.31 100 TYR A C 1
ATOM 819 O O . TYR A 1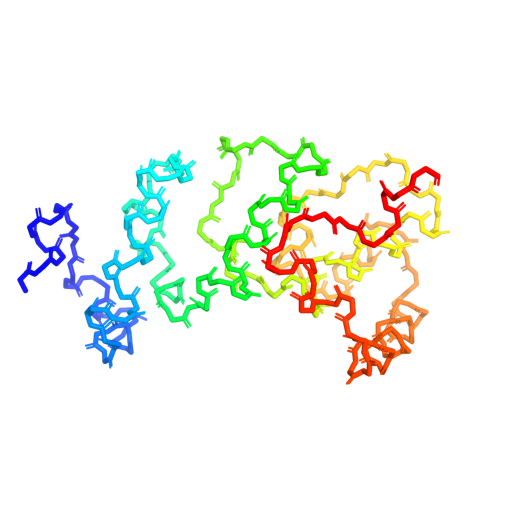 100 ? 13.219 -3.115 -15.851 1.00 95.31 100 TYR A O 1
ATOM 827 N N . MET A 1 101 ? 11.457 -3.675 -14.603 1.00 94.56 101 MET A N 1
ATOM 828 C CA . MET A 1 101 ? 11.118 -4.829 -15.446 1.00 94.56 101 MET A CA 1
ATOM 829 C C . MET A 1 101 ? 10.744 -4.414 -16.872 1.00 94.56 101 MET A C 1
ATOM 831 O O . MET A 1 101 ? 11.178 -5.058 -17.824 1.00 94.56 101 MET A O 1
ATOM 835 N N . GLU A 1 102 ? 9.990 -3.324 -17.022 1.00 91.94 102 GLU A N 1
ATOM 836 C CA . GLU A 1 102 ? 9.643 -2.750 -18.327 1.00 91.94 102 GLU A CA 1
ATOM 837 C C . GLU A 1 102 ? 10.888 -2.260 -19.075 1.00 91.94 102 GLU A C 1
ATOM 839 O O . GLU A 1 102 ? 11.049 -2.565 -20.258 1.00 91.94 102 GLU A O 1
ATOM 844 N N . LYS A 1 103 ? 11.807 -1.574 -18.380 1.00 93.56 103 LYS A N 1
ATOM 845 C CA . LYS A 1 103 ? 13.101 -1.141 -18.932 1.00 93.56 103 LYS A CA 1
ATOM 846 C C . LYS A 1 103 ? 13.923 -2.319 -19.465 1.00 93.56 103 LYS A C 1
ATOM 848 O O . LYS A 1 103 ? 14.537 -2.202 -20.522 1.00 93.56 103 LYS A O 1
ATOM 853 N N . GLU A 1 104 ? 13.918 -3.440 -18.752 1.00 95.12 104 GLU A N 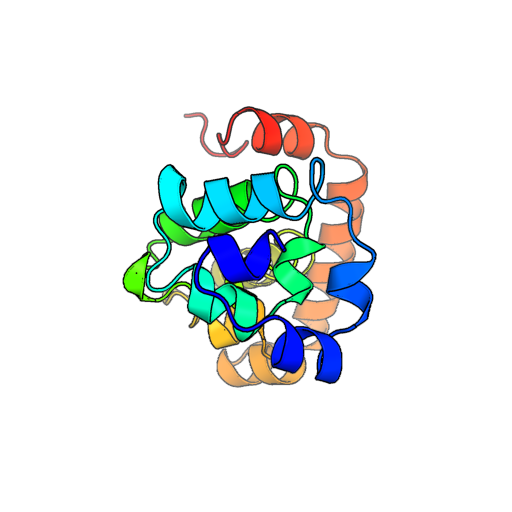1
ATOM 854 C CA . GLU A 1 104 ? 14.638 -4.662 -19.132 1.00 95.12 104 GLU A CA 1
ATOM 855 C C . GLU A 1 104 ? 13.860 -5.521 -20.154 1.00 95.12 104 GLU A C 1
ATOM 857 O O . GLU A 1 104 ? 14.288 -6.620 -20.506 1.00 95.12 104 GLU A O 1
ATOM 862 N N . GLY A 1 105 ? 12.717 -5.035 -20.657 1.00 93.25 105 GLY A N 1
ATOM 863 C CA . GLY A 1 105 ? 11.936 -5.699 -21.703 1.00 93.25 105 GLY A CA 1
ATOM 864 C C . GLY A 1 105 ? 11.197 -6.956 -21.236 1.00 93.25 105 GLY A C 1
ATOM 865 O O . GLY A 1 105 ? 10.843 -7.806 -22.058 1.00 93.25 105 GLY A O 1
ATOM 866 N N . LEU A 1 106 ? 10.960 -7.106 -19.929 1.00 90.62 106 LEU A N 1
ATOM 867 C CA . LEU A 1 106 ? 10.244 -8.253 -19.378 1.00 90.62 106 LEU A CA 1
ATOM 868 C C . LEU A 1 106 ? 8.736 -8.090 -19.601 1.00 90.62 106 LEU A C 1
ATOM 870 O O . LEU A 1 106 ? 8.078 -7.269 -18.969 1.00 90.62 106 LEU A O 1
ATOM 874 N N . ALA A 1 107 ? 8.189 -8.905 -20.504 1.00 77.31 107 ALA A N 1
ATOM 875 C CA . ALA A 1 107 ? 6.789 -8.826 -20.922 1.00 77.31 107 ALA A CA 1
ATOM 876 C C . ALA A 1 107 ? 5.786 -9.357 -19.879 1.00 77.31 107 ALA A C 1
ATOM 878 O O . ALA A 1 107 ? 4.591 -9.087 -19.986 1.00 77.31 107 ALA A O 1
ATOM 879 N N . HIS A 1 108 ? 6.234 -10.138 -18.889 1.00 81.56 108 HIS A N 1
ATOM 880 C CA . HIS A 1 108 ? 5.350 -10.712 -17.875 1.00 81.56 108 HIS A CA 1
ATOM 881 C C . HIS A 1 108 ? 5.253 -9.828 -16.636 1.00 81.56 108 HIS A C 1
ATOM 883 O O . HIS A 1 108 ? 6.258 -9.449 -16.031 1.00 81.56 108 HIS A O 1
ATOM 889 N N . ALA A 1 109 ? 4.020 -9.584 -16.194 1.00 80.44 109 ALA A N 1
ATOM 890 C CA . ALA A 1 109 ? 3.785 -8.940 -14.915 1.00 80.44 109 ALA A CA 1
ATOM 891 C C . ALA A 1 109 ? 4.327 -9.832 -13.773 1.00 80.44 109 ALA A C 1
ATOM 893 O O . ALA A 1 109 ? 4.039 -11.034 -13.728 1.00 80.44 109 ALA A O 1
ATOM 894 N N . PRO A 1 110 ? 5.115 -9.283 -12.834 1.00 89.00 110 PRO A N 1
ATOM 895 C CA . PRO A 1 110 ? 5.575 -10.024 -11.662 1.00 89.00 110 PRO A CA 1
ATOM 896 C C . PRO A 1 110 ? 4.397 -10.450 -10.780 1.00 89.00 110 PRO A C 1
ATOM 898 O O . PRO A 1 110 ? 3.336 -9.840 -10.797 1.00 89.00 110 PRO A O 1
ATOM 901 N N . THR A 1 111 ? 4.555 -11.475 -9.947 1.00 94.44 111 THR A N 1
ATOM 902 C CA . THR A 1 111 ? 3.499 -11.800 -8.973 1.00 94.44 111 THR A CA 1
ATOM 903 C C . THR A 1 111 ? 3.383 -10.696 -7.917 1.00 94.44 111 THR A C 1
ATOM 905 O O . THR A 1 111 ? 4.379 -10.049 -7.579 1.00 94.44 111 THR A O 1
ATOM 908 N N . LEU A 1 112 ? 2.197 -10.521 -7.318 1.00 95.88 112 LEU A N 1
ATOM 909 C CA . LEU A 1 112 ? 1.995 -9.557 -6.224 1.00 95.88 112 LEU A CA 1
ATOM 910 C C . LEU A 1 112 ? 3.008 -9.769 -5.088 1.00 95.88 112 LEU A C 1
ATOM 912 O O . LEU A 1 112 ? 3.613 -8.819 -4.603 1.00 95.88 112 LEU A O 1
ATOM 916 N N . GLY A 1 113 ? 3.281 -11.026 -4.723 1.00 94.94 113 GLY A N 1
ATOM 917 C CA . GLY A 1 113 ? 4.292 -11.355 -3.716 1.00 94.94 113 GLY A CA 1
ATOM 918 C C . GLY A 1 113 ? 5.708 -10.909 -4.100 1.00 94.94 113 GLY A C 1
ATOM 919 O O . GLY A 1 113 ? 6.426 -10.376 -3.244 1.00 94.94 113 GLY A O 1
ATOM 920 N N . SER A 1 114 ? 6.090 -11.076 -5.373 1.00 95.12 114 SER A N 1
ATOM 921 C CA . SER A 1 114 ? 7.373 -10.599 -5.902 1.00 95.12 114 SER A CA 1
ATOM 922 C C . SER A 1 114 ? 7.453 -9.072 -5.919 1.00 95.12 114 SER A C 1
ATOM 924 O O . SER A 1 114 ? 8.506 -8.518 -5.629 1.00 95.12 114 SER A O 1
ATOM 926 N N . LEU A 1 115 ? 6.351 -8.363 -6.166 1.00 94.94 115 LEU A N 1
ATOM 927 C CA . LEU A 1 115 ? 6.338 -6.899 -6.121 1.00 94.94 115 LEU A CA 1
ATOM 928 C C . LEU A 1 115 ? 6.394 -6.337 -4.706 1.00 94.94 115 LEU A C 1
ATOM 930 O O . LEU A 1 115 ? 7.135 -5.391 -4.449 1.00 94.94 115 LEU A O 1
ATOM 934 N N . THR A 1 116 ? 5.620 -6.900 -3.782 1.00 94.38 116 THR A N 1
ATOM 935 C CA . THR A 1 116 ? 5.329 -6.218 -2.516 1.00 94.38 116 THR A CA 1
ATOM 936 C C . THR A 1 116 ? 6.102 -6.787 -1.333 1.00 94.38 116 THR A C 1
ATOM 938 O O . THR A 1 116 ? 6.402 -6.043 -0.405 1.00 94.38 116 THR A O 1
ATOM 941 N N . THR A 1 117 ? 6.428 -8.085 -1.333 1.00 92.31 117 THR A N 1
ATOM 942 C CA . THR A 1 117 ? 6.920 -8.772 -0.117 1.00 92.31 117 THR A CA 1
ATOM 943 C C . THR A 1 117 ? 8.329 -9.343 -0.214 1.00 92.31 117 THR A C 1
ATOM 945 O O . THR A 1 117 ? 8.995 -9.475 0.809 1.00 92.31 117 THR A O 1
ATOM 948 N N . SER A 1 118 ? 8.820 -9.656 -1.413 1.00 95.12 118 SER A N 1
ATOM 949 C CA . SER A 1 118 ? 10.167 -10.212 -1.591 1.00 95.12 118 SER A CA 1
ATOM 950 C C . SER A 1 118 ? 11.271 -9.184 -1.285 1.00 95.12 118 SER A C 1
ATOM 952 O O . SER A 1 118 ? 11.092 -7.971 -1.458 1.00 95.12 118 SER A O 1
ATOM 954 N N . SER A 1 119 ? 12.450 -9.653 -0.865 1.00 96.19 119 SER A N 1
ATOM 955 C CA . SER A 1 119 ? 13.658 -8.813 -0.827 1.00 96.19 119 SER A CA 1
ATOM 956 C C . SER A 1 119 ? 14.133 -8.475 -2.242 1.00 96.19 119 SER A C 1
ATOM 958 O O . SER A 1 119 ? 13.825 -9.210 -3.178 1.00 96.19 119 SER A O 1
ATOM 960 N N . ASP A 1 120 ? 14.914 -7.406 -2.408 1.00 96.88 120 ASP A N 1
ATOM 961 C CA . ASP A 1 120 ? 15.454 -7.028 -3.727 1.00 96.88 120 ASP A CA 1
ATOM 962 C C . ASP A 1 120 ? 16.343 -8.127 -4.315 1.00 96.88 120 ASP A C 1
ATOM 964 O O . ASP A 1 120 ? 16.263 -8.414 -5.504 1.00 96.88 120 ASP A O 1
ATOM 968 N N . VAL A 1 121 ? 17.099 -8.828 -3.463 1.00 97.56 121 VAL A N 1
ATOM 969 C CA . VAL A 1 121 ? 17.872 -10.023 -3.841 1.00 97.56 121 VAL A CA 1
ATOM 970 C C . VAL A 1 121 ? 16.961 -11.093 -4.447 1.00 97.56 121 VAL A C 1
ATOM 972 O O . VAL A 1 121 ? 17.247 -11.629 -5.515 1.00 97.56 121 VAL A O 1
ATOM 975 N N . THR A 1 122 ? 15.851 -11.407 -3.772 1.00 97.81 122 THR A N 1
ATOM 976 C CA . THR A 1 122 ? 14.915 -12.448 -4.220 1.00 97.81 122 THR A CA 1
ATOM 977 C C . THR A 1 122 ? 14.178 -12.018 -5.482 1.00 97.81 122 THR A C 1
ATOM 979 O O . THR A 1 122 ? 14.030 -12.823 -6.398 1.00 97.81 122 THR A O 1
ATOM 982 N N . PHE A 1 123 ? 13.747 -10.757 -5.545 1.00 97.25 123 PHE A N 1
ATOM 983 C CA . PHE A 1 123 ? 13.119 -10.159 -6.717 1.00 97.25 123 PHE A CA 1
ATOM 984 C C . PHE A 1 123 ? 14.040 -10.270 -7.936 1.00 97.25 123 PHE A C 1
ATOM 986 O O . PHE A 1 123 ? 13.673 -10.909 -8.920 1.00 97.25 123 PHE A O 1
ATOM 993 N N . CYS A 1 124 ? 15.272 -9.763 -7.836 1.00 97.25 124 CYS A N 1
ATOM 994 C CA . CYS A 1 124 ? 16.212 -9.779 -8.952 1.00 97.25 124 CYS A CA 1
ATOM 995 C C . CYS A 1 124 ? 16.534 -11.209 -9.391 1.00 97.25 124 CYS A C 1
ATOM 997 O O . CYS A 1 124 ? 16.446 -11.526 -10.573 1.00 97.25 124 CYS A O 1
ATOM 999 N N . LYS A 1 125 ? 16.791 -12.114 -8.438 1.00 96.62 125 LYS A N 1
ATOM 1000 C CA . LYS A 1 125 ? 17.025 -13.532 -8.739 1.00 96.62 125 LYS A CA 1
ATOM 1001 C C . LYS A 1 125 ? 15.839 -14.184 -9.463 1.00 96.62 125 LYS A C 1
ATOM 1003 O O . LYS A 1 125 ? 16.053 -14.939 -10.403 1.00 96.62 125 LYS A O 1
ATOM 1008 N N . THR A 1 126 ? 14.608 -13.905 -9.031 1.00 95.69 126 THR A N 1
ATOM 1009 C CA . THR A 1 126 ? 13.380 -14.484 -9.615 1.00 95.69 126 THR A CA 1
ATOM 1010 C C . THR A 1 126 ? 13.173 -14.038 -11.060 1.00 95.69 126 THR A C 1
ATOM 1012 O O . THR A 1 126 ? 12.694 -14.815 -11.879 1.00 95.69 126 THR A O 1
ATOM 1015 N N . HIS A 1 127 ? 13.549 -12.799 -11.372 1.00 95.19 127 HIS A N 1
ATOM 1016 C CA . HIS A 1 127 ? 13.351 -12.186 -12.684 1.00 95.19 127 HIS A CA 1
ATOM 1017 C C . HIS A 1 127 ? 14.623 -12.165 -13.548 1.00 95.19 127 HIS A C 1
ATOM 1019 O O . HIS A 1 127 ? 14.625 -11.526 -14.592 1.00 95.19 127 HIS A O 1
ATOM 1025 N N . ALA A 1 128 ? 15.682 -12.873 -13.130 1.00 95.44 128 ALA A N 1
ATOM 1026 C CA . ALA A 1 128 ? 16.987 -12.912 -13.799 1.00 95.44 128 ALA A CA 1
ATOM 1027 C C . ALA A 1 128 ? 17.615 -11.520 -14.034 1.00 95.44 128 ALA A C 1
ATOM 1029 O O . ALA A 1 128 ? 18.259 -11.277 -15.050 1.00 95.44 128 ALA A O 1
ATOM 1030 N N . LEU A 1 129 ? 17.441 -10.617 -13.069 1.00 96.19 129 LEU A N 1
ATOM 1031 C CA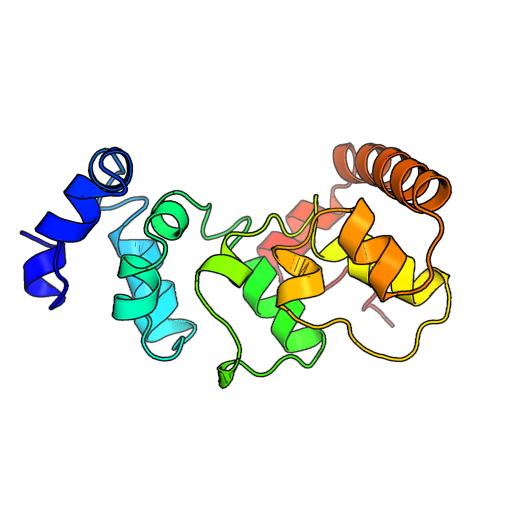 . LEU A 1 129 ? 17.955 -9.249 -13.089 1.00 96.19 129 LEU A CA 1
ATOM 1032 C C . LEU A 1 129 ? 19.263 -9.125 -12.300 1.00 96.19 129 LEU A C 1
ATOM 1034 O O . LEU A 1 129 ? 19.497 -9.855 -11.329 1.00 96.19 129 LEU A O 1
ATOM 1038 N N . ASN A 1 130 ? 20.086 -8.142 -12.662 1.00 97.81 130 ASN A N 1
ATOM 1039 C CA . ASN A 1 130 ? 21.260 -7.770 -11.883 1.00 97.81 130 ASN A CA 1
ATOM 1040 C C . ASN A 1 130 ? 20.852 -6.912 -10.671 1.00 97.81 130 ASN A C 1
ATOM 1042 O O . ASN A 1 130 ? 20.198 -5.879 -10.807 1.00 97.81 130 ASN A O 1
ATOM 1046 N N . LEU A 1 131 ? 21.252 -7.338 -9.470 1.00 97.88 131 LEU A N 1
ATOM 1047 C CA . LEU A 1 131 ? 20.914 -6.635 -8.231 1.00 97.88 131 LEU A CA 1
ATOM 1048 C C . LEU A 1 131 ? 21.565 -5.250 -8.130 1.00 97.88 131 LEU A C 1
ATOM 1050 O O . LEU A 1 131 ? 20.917 -4.321 -7.654 1.00 97.88 131 LEU A O 1
ATOM 1054 N N . SER A 1 132 ? 22.826 -5.117 -8.548 1.00 97.88 132 SER A N 1
ATOM 1055 C CA . SER A 1 132 ? 23.563 -3.850 -8.473 1.00 97.88 132 SER A CA 1
ATOM 1056 C C . SER A 1 132 ? 22.913 -2.804 -9.373 1.00 97.88 132 SER A C 1
ATOM 1058 O O . SER A 1 132 ? 22.611 -1.700 -8.922 1.00 97.88 132 SER A O 1
ATOM 1060 N N . ASP A 1 133 ? 22.602 -3.189 -10.610 1.00 98.06 133 ASP A N 1
ATOM 1061 C CA . ASP A 1 133 ? 21.982 -2.297 -11.593 1.00 98.06 133 ASP A CA 1
ATOM 1062 C C . ASP A 1 133 ? 20.572 -1.874 -11.145 1.00 98.06 133 ASP A C 1
ATOM 1064 O O . ASP A 1 133 ? 20.191 -0.705 -11.258 1.00 98.06 133 ASP A O 1
ATOM 1068 N N . PHE A 1 134 ? 19.804 -2.798 -10.556 1.00 97.31 134 PHE A N 1
ATOM 1069 C CA . PHE A 1 134 ? 18.496 -2.486 -9.979 1.00 97.31 134 PHE A CA 1
ATOM 1070 C C . PHE A 1 134 ? 18.586 -1.516 -8.789 1.00 97.31 134 PHE A C 1
ATOM 1072 O O . PHE A 1 134 ? 17.760 -0.608 -8.654 1.00 97.31 134 PHE A O 1
ATOM 1079 N N . GLN A 1 135 ? 19.579 -1.683 -7.915 1.00 96.12 135 GLN A N 1
ATOM 1080 C CA . GLN A 1 135 ? 19.786 -0.801 -6.762 1.00 96.12 135 GLN A CA 1
ATOM 1081 C C . GLN A 1 135 ? 20.214 0.609 -7.188 1.00 96.12 135 GLN A C 1
ATOM 1083 O O . GLN A 1 135 ? 19.734 1.601 -6.622 1.00 96.12 135 GLN A O 1
ATOM 1088 N N . GLU A 1 136 ? 21.064 0.714 -8.208 1.00 96.50 136 GLU A N 1
ATOM 1089 C CA . GLU A 1 136 ? 21.454 1.992 -8.804 1.00 96.50 136 GLU A CA 1
ATOM 1090 C C . GLU A 1 136 ? 20.256 2.681 -9.478 1.00 96.50 136 GLU A C 1
ATOM 1092 O O . GLU A 1 136 ? 20.008 3.876 -9.265 1.00 96.50 136 GLU A O 1
ATOM 1097 N N . PHE A 1 137 ? 19.433 1.914 -10.200 1.00 95.50 137 PHE A N 1
ATOM 1098 C CA . PHE A 1 137 ? 18.173 2.401 -10.756 1.00 95.50 137 PHE A CA 1
ATOM 1099 C C . PHE A 1 137 ? 17.233 2.942 -9.667 1.00 95.50 137 PHE A C 1
ATOM 1101 O O . PHE A 1 137 ? 16.754 4.071 -9.764 1.00 95.50 137 PHE A O 1
ATOM 1108 N N . CYS A 1 138 ? 17.002 2.187 -8.590 1.00 92.75 138 CYS A N 1
ATOM 1109 C CA . CYS A 1 138 ? 16.159 2.642 -7.481 1.00 92.75 138 CYS A CA 1
ATOM 1110 C C . CYS A 1 138 ? 16.683 3.939 -6.844 1.00 92.75 138 CYS A C 1
ATOM 1112 O O . CYS A 1 138 ? 15.896 4.831 -6.512 1.00 92.75 138 CYS A O 1
ATOM 1114 N N . SER A 1 139 ? 18.005 4.054 -6.695 1.00 90.38 139 SER A N 1
ATOM 1115 C CA . SER A 1 139 ? 18.657 5.218 -6.087 1.00 90.38 139 SER A CA 1
ATOM 1116 C C . SER A 1 139 ? 18.502 6.475 -6.944 1.00 90.38 139 SER A C 1
ATOM 1118 O O . SER A 1 139 ? 18.079 7.517 -6.437 1.00 90.38 139 SER A O 1
ATOM 1120 N N . SER A 1 140 ? 18.784 6.372 -8.245 1.00 88.56 140 SER A N 1
ATOM 1121 C CA . SER A 1 140 ? 18.643 7.483 -9.198 1.00 88.56 140 SER A CA 1
ATOM 1122 C C . SER A 1 140 ? 17.185 7.935 -9.337 1.00 88.56 140 SER A C 1
ATOM 1124 O O . SER A 1 140 ? 16.876 9.120 -9.183 1.00 88.56 140 SER A O 1
ATOM 1126 N N . ARG A 1 141 ? 16.261 6.983 -9.499 1.00 85.94 141 ARG A N 1
ATOM 1127 C CA . ARG A 1 141 ? 14.814 7.231 -9.543 1.00 85.94 141 ARG A CA 1
ATOM 1128 C C . ARG A 1 141 ? 14.298 7.929 -8.282 1.00 85.94 141 ARG A C 1
ATOM 1130 O O . ARG A 1 141 ? 13.494 8.859 -8.353 1.00 85.94 141 ARG A O 1
ATOM 1137 N N . GLY A 1 142 ? 14.755 7.493 -7.108 1.00 77.81 142 GLY A N 1
ATOM 1138 C CA . GLY A 1 142 ? 14.362 8.084 -5.829 1.00 77.81 142 GLY A CA 1
ATOM 1139 C C . GLY A 1 142 ? 14.759 9.558 -5.695 1.00 77.81 142 GLY A C 1
ATOM 1140 O O . GLY A 1 142 ? 14.026 10.329 -5.076 1.00 77.81 142 GLY A O 1
ATOM 1141 N N . GLN A 1 143 ? 15.883 9.971 -6.287 1.00 71.94 143 GLN A N 1
ATOM 1142 C CA . GLN A 1 143 ? 16.293 11.378 -6.311 1.00 71.94 143 GLN A CA 1
ATOM 1143 C C . GLN A 1 143 ? 15.368 12.222 -7.192 1.00 71.94 143 GLN A C 1
ATOM 1145 O O . GLN A 1 143 ? 14.975 13.304 -6.773 1.00 71.94 143 GLN A O 1
ATOM 1150 N N . GLN A 1 144 ? 14.957 11.713 -8.356 1.00 72.44 144 GLN A N 1
ATOM 1151 C CA . GLN A 1 144 ? 14.062 12.426 -9.277 1.00 72.44 144 GLN A CA 1
ATOM 1152 C C . GLN A 1 144 ? 12.676 12.679 -8.666 1.00 72.44 144 GLN A C 1
ATOM 1154 O O . GLN A 1 144 ? 12.141 13.784 -8.757 1.00 72.44 144 GLN A O 1
ATOM 1159 N N . LEU A 1 145 ? 12.114 11.685 -7.969 1.00 69.25 145 LEU A N 1
ATOM 1160 C CA . LEU A 1 145 ? 10.790 11.809 -7.348 1.00 69.25 145 LEU A CA 1
ATOM 1161 C C . LEU A 1 145 ? 10.725 12.867 -6.240 1.00 69.25 145 LEU A C 1
ATOM 1163 O O . LEU A 1 145 ? 9.685 13.503 -6.081 1.00 69.25 145 LEU A O 1
ATOM 1167 N N . LYS A 1 146 ? 11.819 13.095 -5.499 1.00 58.94 146 LYS A N 1
ATOM 1168 C CA . LYS A 1 146 ? 11.879 14.110 -4.427 1.00 58.94 146 LYS A CA 1
ATOM 1169 C C . LYS A 1 146 ? 11.651 15.543 -4.925 1.00 58.94 146 LYS A C 1
ATOM 1171 O O . LYS A 1 146 ? 11.406 16.421 -4.104 1.00 58.94 146 LYS A O 1
ATOM 1176 N N . PHE A 1 147 ? 11.708 15.774 -6.236 1.00 54.25 147 PHE A N 1
ATOM 1177 C CA . PHE A 1 147 ? 11.555 17.092 -6.853 1.00 54.25 147 PHE A CA 1
ATOM 1178 C C . PHE A 1 147 ? 10.377 17.173 -7.838 1.00 54.25 147 PHE A C 1
ATOM 1180 O O . PHE A 1 147 ? 10.245 18.167 -8.548 1.00 54.25 147 PHE A O 1
ATOM 1187 N N . SER A 1 148 ? 9.514 16.153 -7.901 1.00 62.12 148 SER A N 1
ATOM 1188 C CA . SER A 1 148 ? 8.461 16.065 -8.921 1.00 62.12 148 SER A CA 1
ATOM 1189 C C . SER A 1 148 ? 7.095 16.531 -8.386 1.00 62.12 148 SER A C 1
ATOM 1191 O O . SER A 1 148 ? 6.478 15.851 -7.563 1.00 62.12 148 SER A O 1
ATOM 1193 N N . ALA A 1 149 ? 6.573 17.635 -8.934 1.00 63.81 149 ALA A N 1
ATOM 1194 C CA . ALA A 1 149 ? 5.190 18.097 -8.732 1.00 63.81 149 ALA A CA 1
ATOM 1195 C C . ALA A 1 149 ? 4.135 17.132 -9.321 1.00 63.81 149 ALA A C 1
ATOM 1197 O O . ALA A 1 149 ? 2.954 17.172 -8.966 1.00 63.81 149 ALA A O 1
ATOM 1198 N N . ASP A 1 150 ? 4.567 16.236 -10.207 1.00 62.19 150 ASP A N 1
ATOM 1199 C CA . ASP A 1 150 ? 3.715 15.281 -10.909 1.00 62.19 150 ASP A CA 1
ATOM 1200 C C . ASP A 1 150 ? 3.142 14.197 -9.988 1.00 62.19 150 ASP A C 1
ATOM 1202 O O . ASP A 1 150 ? 2.050 13.682 -10.241 1.00 62.19 150 ASP A O 1
ATOM 1206 N N . PHE A 1 151 ? 3.821 13.896 -8.875 1.00 61.94 151 PHE A N 1
ATOM 1207 C CA . PHE A 1 151 ? 3.321 12.948 -7.881 1.00 61.94 151 PHE A CA 1
ATOM 1208 C C . PHE A 1 151 ? 2.083 13.487 -7.160 1.00 61.94 151 PHE A C 1
ATOM 1210 O O . PHE A 1 151 ? 1.073 12.790 -7.093 1.00 61.94 151 PHE A O 1
ATOM 1217 N N . ASP A 1 152 ? 2.111 14.742 -6.706 1.00 64.88 152 ASP A N 1
ATOM 1218 C CA . ASP A 1 152 ? 0.956 15.366 -6.051 1.00 64.88 152 ASP A CA 1
ATOM 1219 C C . ASP A 1 152 ? -0.240 15.466 -7.001 1.00 64.88 152 ASP A C 1
ATOM 1221 O O . ASP A 1 152 ? -1.389 15.266 -6.595 1.00 64.88 152 ASP A O 1
ATOM 1225 N N . ARG A 1 153 ? 0.016 15.744 -8.287 1.00 65.94 153 ARG A N 1
ATOM 1226 C CA . ARG A 1 153 ? -1.026 15.755 -9.319 1.00 65.94 153 ARG A CA 1
ATOM 1227 C C . ARG A 1 153 ? -1.613 14.360 -9.525 1.00 65.94 153 ARG A C 1
ATOM 1229 O O . ARG A 1 153 ? -2.836 14.238 -9.602 1.00 65.94 153 ARG A O 1
ATOM 1236 N N . TRP A 1 154 ? -0.790 13.317 -9.594 1.00 64.31 154 TRP A N 1
ATOM 1237 C CA . TRP A 1 154 ? -1.284 11.950 -9.753 1.00 64.31 154 TRP A CA 1
ATOM 1238 C C . TRP A 1 154 ? -2.050 11.462 -8.524 1.00 64.31 154 TRP A C 1
ATOM 1240 O O . TRP A 1 154 ? -3.155 10.959 -8.681 1.00 64.31 154 TRP A O 1
ATOM 1250 N N . VAL A 1 155 ? -1.538 11.674 -7.310 1.00 63.50 155 VAL A N 1
ATOM 1251 C CA . VAL A 1 155 ? -2.246 11.308 -6.071 1.00 63.50 155 VAL A CA 1
ATOM 1252 C C . VAL A 1 155 ? -3.634 11.952 -6.021 1.00 63.50 155 VAL A C 1
ATOM 1254 O O . VAL A 1 155 ? -4.607 11.292 -5.671 1.00 63.50 155 VAL A O 1
ATOM 1257 N N . LYS A 1 156 ? -3.755 13.214 -6.451 1.00 63.91 156 LYS A N 1
ATOM 1258 C CA . LYS A 1 156 ? -5.029 13.951 -6.440 1.00 63.91 156 LYS A CA 1
ATOM 1259 C C . LYS A 1 156 ? -5.989 13.596 -7.577 1.00 63.91 156 LYS A C 1
ATOM 1261 O O . LYS A 1 156 ? -7.190 13.783 -7.426 1.00 63.91 156 LYS A O 1
ATOM 1266 N N . THR A 1 157 ? -5.492 13.156 -8.735 1.00 65.12 157 THR A N 1
ATOM 1267 C CA . THR A 1 157 ? -6.316 13.006 -9.959 1.00 65.12 157 THR A CA 1
ATOM 1268 C C . THR A 1 157 ? -6.398 11.575 -10.485 1.00 65.12 157 THR A C 1
ATOM 1270 O O . THR A 1 157 ? -7.248 11.254 -11.318 1.00 65.12 157 THR A O 1
ATOM 1273 N N . GLY A 1 158 ? -5.482 10.721 -10.039 1.00 54.44 158 GLY A N 1
ATOM 1274 C CA . GLY A 1 158 ? -5.255 9.363 -10.508 1.00 54.44 158 GLY A CA 1
ATOM 1275 C C . GLY A 1 158 ? -4.818 9.226 -11.971 1.00 54.44 158 GLY A C 1
ATOM 1276 O O . GLY A 1 158 ? -4.779 8.106 -12.473 1.00 54.44 158 GLY A O 1
ATOM 1277 N N . ARG A 1 159 ? -4.485 10.315 -12.681 1.00 51.88 159 ARG A N 1
ATOM 1278 C CA . ARG A 1 159 ? -4.007 10.265 -14.080 1.00 51.88 159 ARG A CA 1
ATOM 1279 C C . ARG A 1 159 ? -2.488 10.281 -14.148 1.00 51.88 159 ARG A C 1
ATOM 1281 O O . ARG A 1 159 ? -1.876 11.241 -13.679 1.00 51.88 159 ARG A O 1
ATOM 1288 N N . HIS A 1 160 ? -1.883 9.210 -14.662 1.00 49.56 160 HIS A N 1
ATOM 1289 C CA . HIS A 1 160 ? -0.427 9.106 -14.757 1.00 49.56 160 HIS A CA 1
ATOM 1290 C C . HIS A 1 160 ? 0.114 10.245 -15.645 1.00 49.56 160 HIS A C 1
ATOM 1292 O O . HIS A 1 160 ? -0.493 10.510 -16.686 1.00 49.56 160 HIS A O 1
ATOM 1298 N N . PRO A 1 161 ? 1.225 10.914 -15.290 1.00 51.88 161 PRO A N 1
ATOM 1299 C CA . PRO A 1 161 ? 1.749 12.042 -16.069 1.00 51.88 161 PRO A CA 1
ATOM 1300 C C . PRO A 1 161 ? 2.021 11.681 -17.536 1.00 51.88 161 PRO A C 1
ATOM 1302 O O . PRO A 1 161 ? 1.764 12.479 -18.428 1.00 51.88 161 PRO A O 1
ATOM 1305 N N . GLU A 1 162 ? 2.445 10.442 -17.786 1.00 47.31 162 GLU A N 1
ATOM 1306 C CA . GLU A 1 162 ? 2.774 9.929 -19.125 1.00 47.31 162 GLU A CA 1
ATOM 1307 C C . GLU A 1 162 ? 1.562 9.362 -19.889 1.00 47.31 162 GLU A C 1
ATOM 1309 O O . GLU A 1 162 ? 1.724 8.761 -20.942 1.00 47.31 162 GLU A O 1
ATOM 1314 N N . SER A 1 163 ? 0.340 9.521 -19.365 1.00 37.59 163 SER A N 1
ATOM 1315 C CA . SER A 1 163 ? -0.898 9.062 -20.024 1.00 37.59 163 SER A CA 1
ATOM 1316 C C . SER A 1 163 ? -1.676 10.180 -20.737 1.00 37.59 163 SER A C 1
ATOM 1318 O O . SER A 1 163 ? -2.863 10.028 -21.026 1.00 37.59 163 SER A O 1
ATOM 1320 N N . ALA A 1 164 ? -1.020 11.306 -21.030 1.00 26.06 164 ALA A N 1
ATOM 1321 C CA . ALA A 1 164 ? -1.532 12.285 -21.986 1.00 26.06 164 ALA A CA 1
ATOM 1322 C C . ALA A 1 164 ? -1.121 11.876 -23.418 1.00 26.06 164 ALA A C 1
ATOM 1324 O O . ALA A 1 164 ? 0.020 11.447 -23.590 1.00 26.06 164 ALA A O 1
ATOM 1325 N N . PRO A 1 165 ? -2.031 11.966 -24.408 1.00 36.44 165 PRO A N 1
ATOM 1326 C CA . PRO A 1 165 ? -1.720 11.680 -25.809 1.00 36.44 165 PRO A CA 1
ATOM 1327 C C . PRO A 1 165 ? -0.685 12.645 -26.397 1.00 36.44 165 PRO A C 1
ATOM 1329 O O . PRO A 1 165 ? -0.605 13.800 -25.913 1.00 36.44 165 PRO A O 1
#